Protein AF-A0A7S1X758-F1 (afdb_monomer_lite)

Sequence (109 aa):
DEPGLGRTATVATFLKGLLEEFCLSRPSLVVAPQTSIDFWESEIGFWTGDTDAVVTYTGTPAARSTIADHELWLHPSSMDGKTAASAPLRHRVPKPLIVLTSYEAMASD

Organism: NCBI:txid63592

Foldseek 3Di:
DDPPPCVLLVVLLVLLCCCPVVVPQAADEAEDAPVCLVVSLVSNCVNNVDNQQEDEQDDDPVVNVVCVLPPQFDACVNDPNPAHPPRDPVPTDGRHNYYYYYPVSVVVD

pLDDT: mean 85.72, std 11.41, range [53.81, 97.88]

Radius of gyration: 15.08 Å; chains: 1; bounding box: 30×35×38 Å

Secondary structure (DSSP, 8-state):
--TTS-HHHHHHHHHHHHHHTS---S-EEEEE-GGGHHHHHHHHHHHHS-GGGEEEE-S-HHHHHHHHHHTSB--GGGTTS---TTS-GGGSPBS-SEEEEEHHHHHH-

InterPro domains:
  IPR000330 SNF2, N-terminal domain [PF00176] (1-106)
  IPR038718 SNF2-like, N-terminal domain superfamily [G3DSA:3.40.50.10810] (1-109)

Structure (mmCIF, N/CA/C/O backbone):
data_AF-A0A7S1X758-F1
#
_entry.id   AF-A0A7S1X758-F1
#
loop_
_atom_site.group_PDB
_atom_site.id
_atom_site.type_symbol
_atom_site.label_atom_id
_atom_site.label_alt_id
_atom_site.label_comp_id
_atom_site.label_asym_id
_atom_site.label_entity_id
_atom_site.label_seq_id
_atom_site.pdbx_PDB_ins_code
_atom_site.Cartn_x
_atom_site.Cartn_y
_atom_site.Cartn_z
_atom_site.occupancy
_atom_site.B_iso_or_equiv
_atom_site.auth_seq_id
_atom_site.auth_comp_id
_atom_site.auth_asym_id
_atom_site.auth_atom_id
_atom_site.pdbx_PDB_model_num
ATOM 1 N N . ASP A 1 1 ? 1.009 15.838 -19.124 1.00 59.00 1 ASP A N 1
ATOM 2 C CA . ASP A 1 1 ? 1.371 16.215 -17.751 1.00 59.00 1 ASP A CA 1
ATOM 3 C C . ASP A 1 1 ? 2.852 15.869 -17.558 1.00 59.00 1 ASP A C 1
ATOM 5 O O . ASP A 1 1 ? 3.220 14.738 -17.878 1.00 59.00 1 ASP A O 1
ATOM 9 N N . GLU A 1 2 ? 3.705 16.796 -17.100 1.00 68.88 2 GLU A N 1
ATOM 10 C CA . GLU A 1 2 ? 5.180 16.638 -17.089 1.00 68.88 2 GLU A CA 1
ATOM 11 C C . GLU A 1 2 ? 5.710 15.775 -15.918 1.00 68.88 2 GLU A C 1
ATOM 13 O O . GLU A 1 2 ? 5.293 15.973 -14.771 1.00 68.88 2 GLU A O 1
ATOM 18 N N . PRO A 1 3 ? 6.600 14.794 -16.164 1.00 71.69 3 PRO A N 1
ATOM 19 C CA . PRO A 1 3 ? 7.230 14.011 -15.099 1.00 71.69 3 PRO A CA 1
ATOM 20 C C . PRO A 1 3 ? 8.140 14.893 -14.225 1.00 71.69 3 PRO A C 1
ATOM 22 O O . PRO A 1 3 ? 8.803 15.791 -14.730 1.00 71.69 3 PRO A O 1
ATOM 25 N N . GLY A 1 4 ? 8.187 14.629 -12.914 1.00 73.06 4 GLY A N 1
ATOM 26 C CA . GLY A 1 4 ? 9.049 15.356 -11.964 1.00 73.06 4 GLY A CA 1
ATOM 27 C C . GLY A 1 4 ? 8.376 16.481 -11.166 1.00 73.06 4 GLY A C 1
ATOM 28 O O . GLY A 1 4 ? 8.991 17.025 -10.258 1.00 73.06 4 GLY A O 1
ATOM 29 N N . LEU A 1 5 ? 7.098 16.780 -11.416 1.00 79.88 5 LEU A N 1
ATOM 30 C CA . LEU A 1 5 ? 6.329 17.819 -10.703 1.00 79.88 5 LEU A CA 1
ATOM 31 C C . LEU A 1 5 ? 5.838 17.419 -9.293 1.00 79.88 5 LEU A C 1
ATOM 33 O O . LEU A 1 5 ? 4.971 18.080 -8.734 1.00 79.88 5 LEU A O 1
ATOM 37 N N . GLY A 1 6 ? 6.337 16.321 -8.716 1.00 83.88 6 GLY A N 1
ATOM 38 C CA . GLY A 1 6 ? 5.958 15.907 -7.357 1.00 83.88 6 GLY A CA 1
ATOM 39 C C . GLY A 1 6 ? 4.526 15.376 -7.213 1.00 83.88 6 GLY A C 1
ATOM 40 O O . GLY A 1 6 ? 3.962 15.424 -6.127 1.00 83.88 6 GLY A O 1
ATOM 41 N N . ARG A 1 7 ? 3.918 14.836 -8.279 1.00 88.69 7 ARG A N 1
ATOM 42 C CA . ARG A 1 7 ? 2.527 14.342 -8.220 1.00 88.69 7 ARG A CA 1
ATOM 43 C C . ARG A 1 7 ? 2.306 13.252 -7.180 1.00 88.69 7 ARG A C 1
ATOM 45 O O . ARG A 1 7 ? 1.243 13.217 -6.576 1.00 88.69 7 ARG A O 1
ATOM 52 N N . THR A 1 8 ? 3.291 12.386 -6.960 1.00 90.94 8 THR A N 1
ATOM 53 C CA . THR A 1 8 ? 3.217 11.355 -5.918 1.00 90.94 8 THR A CA 1
ATOM 54 C C . THR A 1 8 ? 3.058 11.989 -4.539 1.00 90.94 8 THR A C 1
ATOM 56 O O . THR A 1 8 ? 2.144 11.618 -3.809 1.00 90.94 8 THR A O 1
ATOM 59 N N . ALA A 1 9 ? 3.844 13.027 -4.236 1.00 90.50 9 ALA A N 1
ATOM 60 C CA . ALA A 1 9 ? 3.702 13.813 -3.015 1.00 90.50 9 ALA A CA 1
ATOM 61 C C . ALA A 1 9 ? 2.330 14.501 -2.928 1.00 90.50 9 ALA A C 1
ATOM 63 O O . ALA A 1 9 ? 1.693 14.483 -1.876 1.00 90.50 9 ALA A O 1
ATOM 64 N N . THR A 1 10 ? 1.819 15.054 -4.035 1.00 92.62 10 THR A N 1
ATOM 65 C CA . THR A 1 10 ? 0.468 15.643 -4.073 1.00 92.62 10 THR A CA 1
ATOM 66 C C . THR A 1 10 ? -0.616 14.610 -3.765 1.00 92.62 10 THR A C 1
ATOM 68 O O . THR A 1 10 ? -1.521 14.889 -2.986 1.00 92.62 10 THR A O 1
ATOM 71 N N . VAL A 1 11 ? -0.529 13.405 -4.334 1.00 92.75 11 VAL A N 1
ATOM 72 C CA . VAL A 1 11 ? -1.489 12.325 -4.062 1.00 92.75 11 VAL A CA 1
ATOM 73 C C . VAL A 1 11 ? -1.379 11.854 -2.612 1.00 92.75 11 VAL A C 1
ATOM 75 O O . VAL A 1 11 ? -2.400 11.729 -1.943 1.00 92.75 11 VAL A O 1
ATOM 78 N N . ALA A 1 12 ? -0.166 11.638 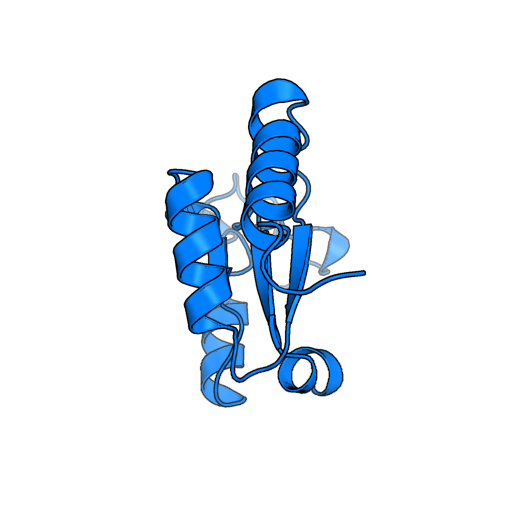-2.102 1.00 91.12 12 ALA A N 1
ATOM 79 C CA . ALA A 1 12 ? 0.045 11.185 -0.729 1.00 91.12 12 ALA A CA 1
ATOM 80 C C . ALA A 1 12 ? -0.466 12.205 0.306 1.00 91.12 12 ALA A C 1
ATOM 82 O O . ALA A 1 12 ? -1.164 11.837 1.250 1.00 91.12 12 ALA A O 1
ATOM 83 N N . THR A 1 13 ? -0.194 13.496 0.096 1.00 90.19 13 THR A N 1
ATOM 84 C CA . THR A 1 13 ? -0.701 14.576 0.960 1.00 90.19 13 THR A CA 1
ATOM 85 C C . THR A 1 13 ? -2.212 14.769 0.832 1.00 90.19 13 THR A C 1
ATOM 87 O O . THR A 1 13 ? -2.876 15.009 1.837 1.00 90.19 13 THR A O 1
ATOM 90 N N . PHE A 1 14 ? -2.784 14.586 -0.362 1.00 91.31 14 PHE A N 1
ATOM 91 C CA . PHE A 1 14 ? -4.236 14.568 -0.545 1.00 91.31 14 PHE A CA 1
ATOM 92 C C . PHE A 1 14 ? -4.896 13.426 0.240 1.00 91.31 14 PHE A C 1
ATOM 94 O O . PHE A 1 14 ? -5.854 13.667 0.971 1.00 91.31 14 PHE A O 1
ATOM 101 N N . LEU A 1 15 ? -4.365 12.201 0.140 1.00 89.88 15 LEU A N 1
ATOM 102 C CA . LEU A 1 15 ? -4.861 11.053 0.906 1.00 89.88 15 LEU A CA 1
ATOM 103 C C . LEU A 1 15 ? -4.773 11.312 2.412 1.00 89.88 15 LEU A C 1
ATOM 105 O O . LEU A 1 15 ? -5.752 11.087 3.117 1.00 89.88 15 LEU A O 1
ATOM 109 N N . LYS A 1 16 ? -3.652 11.859 2.894 1.00 87.56 16 LYS A N 1
ATOM 110 C CA . LYS A 1 16 ? -3.505 12.265 4.296 1.00 87.56 16 LYS A CA 1
ATOM 111 C C . LYS A 1 16 ? -4.588 13.257 4.726 1.00 87.56 16 LYS A C 1
ATOM 113 O O . LYS A 1 16 ? -5.245 13.033 5.738 1.00 87.56 16 LYS A O 1
ATOM 118 N N . GLY A 1 17 ? -4.816 14.309 3.937 1.00 89.12 17 GLY A N 1
ATOM 119 C CA . GLY A 1 17 ? -5.850 15.305 4.220 1.00 89.12 17 GLY A CA 1
ATOM 120 C C . GLY A 1 17 ? -7.246 14.686 4.324 1.00 89.12 17 GLY A C 1
ATOM 121 O O . GLY A 1 17 ? -7.990 15.000 5.250 1.00 89.12 17 GLY A O 1
ATOM 122 N N . LEU A 1 18 ? -7.596 13.738 3.444 1.00 87.81 18 LEU A N 1
ATOM 123 C CA . LEU A 1 18 ? -8.875 13.016 3.540 1.00 87.81 18 LEU A CA 1
ATOM 124 C C . LEU A 1 18 ? -9.033 12.273 4.877 1.00 87.81 18 LEU A C 1
ATOM 126 O O . LEU A 1 18 ? -10.125 12.280 5.453 1.00 87.81 18 LEU A O 1
ATOM 130 N N . LEU A 1 19 ? -7.963 11.642 5.362 1.00 81.56 19 LEU A N 1
ATOM 131 C CA . LEU A 1 19 ? -7.981 10.857 6.595 1.00 81.56 19 LEU A CA 1
ATOM 132 C C . LEU A 1 19 ? -8.037 11.748 7.842 1.00 81.56 19 LEU A C 1
ATOM 134 O O . LEU A 1 19 ? -8.870 11.514 8.717 1.00 81.56 19 LEU A O 1
ATOM 138 N N . GLU A 1 20 ? -7.182 12.768 7.909 1.00 84.81 20 GLU A N 1
ATOM 139 C CA . GLU A 1 20 ? -6.988 13.582 9.115 1.00 84.81 20 GLU A CA 1
ATOM 140 C C . GLU A 1 20 ? -7.932 14.788 9.191 1.00 84.81 20 GLU A C 1
ATOM 142 O O . GLU A 1 20 ? -8.484 15.071 10.252 1.00 84.81 20 GLU A O 1
ATOM 147 N N . GLU A 1 21 ? -8.141 15.503 8.083 1.00 85.31 21 GLU A N 1
ATOM 148 C CA . GLU A 1 21 ? -8.911 16.756 8.080 1.00 85.31 21 GLU A CA 1
ATOM 149 C C . GLU A 1 21 ? -10.404 16.510 7.859 1.00 85.31 21 GLU A C 1
ATOM 151 O O . GLU A 1 21 ? -11.252 17.185 8.445 1.00 85.31 21 GLU A O 1
ATOM 156 N N . PHE A 1 22 ? -10.738 15.527 7.020 1.00 82.75 22 PHE A N 1
ATOM 157 C CA . PHE A 1 22 ? -12.124 15.215 6.663 1.00 82.75 22 PHE A CA 1
ATOM 158 C C . PHE A 1 22 ? -12.683 13.988 7.393 1.00 82.75 22 PHE A C 1
ATOM 160 O O . PHE A 1 22 ? -13.853 13.649 7.196 1.00 82.75 22 PHE A O 1
ATOM 167 N N . CYS A 1 23 ? -11.879 13.332 8.241 1.00 78.44 23 CYS A N 1
ATOM 168 C CA . CYS A 1 23 ? -12.246 12.123 8.987 1.00 78.44 23 CYS A CA 1
ATOM 169 C C . CYS A 1 23 ? -12.860 11.025 8.096 1.00 78.44 23 CYS A C 1
ATOM 171 O O . CYS A 1 23 ? -13.731 10.262 8.532 1.00 78.44 23 CYS A O 1
ATOM 173 N N . LEU A 1 24 ? -12.446 10.949 6.827 1.00 79.38 24 LEU A N 1
ATOM 174 C CA . LEU A 1 24 ? -12.954 9.957 5.887 1.00 79.38 24 LEU A CA 1
ATOM 175 C C . LEU A 1 24 ? -12.221 8.635 6.107 1.00 79.38 24 LEU A C 1
ATOM 177 O O . LEU A 1 24 ? -11.266 8.312 5.416 1.00 79.38 24 LEU A O 1
ATOM 181 N N . SER A 1 25 ? -12.719 7.821 7.035 1.00 72.94 25 SER A N 1
ATOM 182 C CA . SER A 1 25 ? -12.163 6.503 7.384 1.00 72.94 25 SER A CA 1
ATOM 183 C C . SER A 1 25 ? -12.456 5.392 6.361 1.00 72.94 25 SER A C 1
ATOM 185 O O . SER A 1 25 ? -12.495 4.208 6.703 1.00 72.94 25 SER A O 1
ATOM 187 N N . ARG A 1 26 ? -12.708 5.747 5.095 1.00 83.19 26 ARG A N 1
ATOM 188 C CA . ARG A 1 26 ? -12.948 4.762 4.031 1.00 83.19 26 ARG A CA 1
ATOM 189 C C . ARG A 1 26 ? -11.617 4.402 3.369 1.00 83.19 26 ARG A C 1
ATOM 191 O O . ARG A 1 26 ? -10.878 5.319 3.017 1.00 83.19 26 ARG A O 1
ATOM 198 N N . PRO A 1 27 ? -11.338 3.110 3.130 1.00 88.88 27 PRO A N 1
ATOM 199 C CA . PRO A 1 27 ? -10.112 2.712 2.459 1.00 88.88 27 PRO A CA 1
ATOM 200 C C . PRO A 1 27 ? -9.996 3.324 1.066 1.00 88.88 27 PRO A C 1
ATOM 202 O O . PRO A 1 27 ? -10.974 3.369 0.314 1.00 88.88 27 PRO A O 1
ATOM 205 N N . SER A 1 28 ? -8.784 3.737 0.721 1.00 91.50 28 SER A N 1
ATOM 206 C CA . SER A 1 28 ? -8.401 4.210 -0.604 1.00 91.50 28 SER A CA 1
ATOM 207 C C . SER A 1 28 ? -7.516 3.176 -1.292 1.00 91.50 28 SER A C 1
ATOM 209 O O . SER A 1 28 ? -6.622 2.600 -0.676 1.00 91.50 28 SER A O 1
ATOM 211 N N . LEU A 1 29 ? -7.756 2.947 -2.582 1.00 94.50 29 LEU A N 1
ATOM 212 C CA . LEU A 1 29 ? -6.953 2.049 -3.408 1.00 94.50 29 LEU A CA 1
ATOM 213 C C . LEU A 1 29 ? -6.010 2.873 -4.287 1.00 94.50 29 LEU A C 1
ATOM 215 O O . LEU A 1 29 ? -6.465 3.716 -5.063 1.00 94.50 29 LEU A O 1
ATOM 219 N N . VAL A 1 30 ? -4.712 2.601 -4.193 1.00 95.50 30 VAL A N 1
ATOM 220 C CA . VAL A 1 30 ? -3.678 3.175 -5.057 1.00 95.50 30 VAL A CA 1
ATOM 221 C C . VAL A 1 30 ? -3.147 2.066 -5.956 1.00 95.50 30 VAL A C 1
ATOM 223 O O . VAL A 1 30 ? -2.620 1.067 -5.473 1.00 95.50 30 VAL A O 1
ATOM 226 N N . VAL A 1 31 ? -3.290 2.242 -7.269 1.00 97.12 31 VAL A N 1
ATOM 227 C CA . VAL A 1 31 ? -2.811 1.281 -8.270 1.00 97.12 31 VAL A CA 1
ATOM 228 C C . VAL A 1 31 ? -1.701 1.925 -9.088 1.00 97.12 31 VAL A C 1
ATOM 230 O O . VAL A 1 31 ? -1.904 2.985 -9.686 1.00 97.12 31 VAL A O 1
ATOM 233 N N . ALA A 1 32 ? -0.535 1.287 -9.119 1.00 96.00 32 ALA A N 1
ATOM 234 C CA . ALA A 1 32 ? 0.655 1.797 -9.792 1.00 96.00 32 ALA A CA 1
ATOM 235 C C . ALA A 1 32 ? 1.351 0.703 -10.625 1.00 96.00 32 ALA A C 1
ATOM 237 O O . ALA A 1 32 ? 1.077 -0.483 -10.443 1.00 96.00 32 ALA A O 1
ATOM 238 N N . PRO A 1 33 ? 2.271 1.056 -11.543 1.00 96.69 33 PRO A N 1
ATOM 239 C CA . PRO A 1 33 ? 3.119 0.064 -12.198 1.00 96.69 33 PRO A CA 1
ATOM 240 C C . PRO A 1 33 ? 3.916 -0.755 -11.176 1.00 96.69 33 PRO A C 1
ATOM 242 O O . PRO A 1 33 ? 4.461 -0.180 -10.232 1.00 96.69 33 PRO A O 1
ATOM 245 N N . GLN A 1 34 ? 4.068 -2.065 -11.402 1.00 94.81 34 GLN A N 1
ATOM 246 C CA . GLN A 1 34 ? 4.827 -2.960 -10.514 1.00 94.81 34 GLN A CA 1
ATOM 247 C C . GLN A 1 34 ? 6.244 -2.444 -10.206 1.00 94.81 34 GLN A C 1
ATOM 249 O O . GLN A 1 34 ? 6.712 -2.553 -9.079 1.00 94.81 34 GLN A O 1
ATOM 254 N N . THR A 1 35 ? 6.915 -1.839 -11.190 1.00 96.00 35 THR A N 1
ATOM 255 C CA . THR A 1 35 ? 8.274 -1.281 -11.057 1.00 96.00 35 THR A CA 1
ATOM 256 C C . THR A 1 35 ? 8.357 -0.040 -10.170 1.00 96.00 35 THR A C 1
ATOM 258 O O . THR A 1 35 ? 9.453 0.423 -9.873 1.00 96.00 35 THR A O 1
ATOM 261 N N . SER A 1 36 ? 7.220 0.551 -9.812 1.00 95.38 36 SER A N 1
ATOM 262 C CA . SER A 1 36 ? 7.144 1.792 -9.044 1.00 95.38 36 SER A CA 1
ATOM 263 C C . SER A 1 36 ? 6.532 1.596 -7.658 1.00 95.38 36 SER A C 1
ATOM 265 O O . SER A 1 36 ? 6.421 2.578 -6.933 1.00 95.38 36 SER A O 1
ATOM 267 N N . ILE A 1 37 ? 6.145 0.374 -7.280 1.00 95.50 37 ILE A N 1
ATOM 268 C CA . ILE A 1 37 ? 5.494 0.091 -5.992 1.00 95.50 37 ILE A CA 1
ATOM 269 C C . ILE A 1 37 ? 6.360 0.553 -4.820 1.00 95.50 37 ILE A C 1
ATOM 271 O O . ILE A 1 37 ? 5.891 1.362 -4.031 1.00 95.50 37 ILE A O 1
ATOM 275 N N . ASP A 1 38 ? 7.630 0.150 -4.768 1.00 94.00 38 ASP A N 1
ATOM 276 C CA . ASP A 1 38 ? 8.536 0.505 -3.665 1.00 94.00 38 ASP A CA 1
ATOM 277 C C . ASP A 1 38 ? 8.722 2.030 -3.529 1.00 94.00 38 ASP A C 1
ATOM 279 O O . ASP A 1 38 ? 8.828 2.578 -2.429 1.00 94.00 38 ASP A O 1
ATOM 283 N N . PHE A 1 39 ? 8.723 2.743 -4.663 1.00 93.75 39 PHE A N 1
ATOM 284 C CA . PHE A 1 39 ? 8.771 4.206 -4.686 1.00 93.75 39 PHE A CA 1
ATOM 285 C C . PHE A 1 39 ? 7.483 4.820 -4.119 1.00 93.75 39 PHE A C 1
ATOM 287 O O . PHE A 1 39 ? 7.546 5.735 -3.301 1.00 93.75 39 PHE A O 1
ATOM 294 N N . TRP A 1 40 ? 6.318 4.308 -4.525 1.00 94.19 40 TRP A N 1
ATOM 295 C CA . TRP A 1 40 ? 5.026 4.750 -3.997 1.00 94.19 40 TRP A CA 1
ATOM 296 C C . TRP A 1 40 ? 4.879 4.455 -2.504 1.00 94.19 40 TRP A C 1
ATOM 298 O O . TRP A 1 40 ? 4.404 5.317 -1.773 1.00 94.19 40 TRP A O 1
ATOM 308 N N . GLU A 1 41 ? 5.308 3.280 -2.051 1.00 92.81 41 GLU A N 1
ATOM 309 C CA . GLU A 1 41 ? 5.301 2.896 -0.639 1.00 92.81 41 GLU A CA 1
ATOM 310 C C . GLU A 1 41 ? 6.149 3.863 0.195 1.00 92.81 41 GLU A C 1
ATOM 312 O O . GLU A 1 41 ? 5.673 4.396 1.198 1.00 92.81 41 GLU A O 1
ATOM 317 N N . SER A 1 42 ? 7.363 4.171 -0.275 1.00 91.31 42 SER A N 1
ATOM 318 C CA . SER A 1 42 ? 8.269 5.114 0.390 1.00 91.31 42 SER A CA 1
ATOM 319 C C . SER A 1 42 ? 7.685 6.527 0.467 1.00 91.31 42 SER A C 1
ATOM 321 O O . SER A 1 42 ? 7.701 7.142 1.533 1.00 91.31 42 SER A O 1
ATOM 323 N N . GLU A 1 43 ? 7.143 7.046 -0.639 1.00 92.50 43 GLU A N 1
ATOM 324 C CA . GLU A 1 43 ? 6.539 8.383 -0.669 1.00 92.50 43 GLU A CA 1
ATOM 325 C C . GLU A 1 43 ? 5.289 8.453 0.213 1.00 92.50 43 GLU A C 1
ATOM 327 O O . GLU A 1 43 ? 5.155 9.374 1.018 1.00 92.50 43 GLU A O 1
ATOM 332 N N . ILE A 1 44 ? 4.380 7.478 0.115 1.00 91.00 44 ILE A N 1
ATOM 333 C CA . ILE A 1 44 ? 3.177 7.452 0.954 1.00 91.00 44 ILE A CA 1
ATOM 334 C C . ILE A 1 44 ? 3.579 7.380 2.429 1.00 91.00 44 ILE A C 1
ATOM 336 O O . ILE A 1 44 ? 3.081 8.184 3.217 1.00 91.00 44 ILE A O 1
ATOM 340 N N . GLY A 1 45 ? 4.498 6.488 2.805 1.00 89.44 45 GLY A N 1
ATOM 341 C CA . GLY A 1 45 ? 4.975 6.371 4.185 1.00 89.44 45 GLY A CA 1
ATOM 342 C C . GLY A 1 45 ? 5.599 7.669 4.703 1.00 89.44 45 GLY A C 1
ATOM 343 O O . GLY A 1 45 ? 5.262 8.124 5.796 1.00 89.44 45 GLY A O 1
ATOM 344 N N . PHE A 1 46 ? 6.440 8.319 3.893 1.00 90.31 46 PHE A N 1
ATOM 345 C CA . PHE A 1 46 ? 7.072 9.590 4.248 1.00 90.31 46 PHE A CA 1
ATOM 346 C C . PHE A 1 46 ? 6.053 10.720 4.458 1.00 90.31 46 PHE A C 1
ATOM 348 O O . PHE A 1 46 ? 6.117 11.431 5.462 1.00 90.31 46 PHE A O 1
ATOM 355 N N . TRP A 1 47 ? 5.108 10.893 3.530 1.00 89.06 47 TRP A N 1
ATOM 356 C CA . TRP A 1 47 ? 4.157 12.009 3.573 1.00 89.06 47 TRP A CA 1
ATOM 357 C C . TRP A 1 47 ? 3.026 11.801 4.582 1.00 89.06 47 TRP A C 1
ATOM 359 O O . TRP A 1 47 ? 2.568 12.771 5.192 1.00 89.06 47 TRP A O 1
ATOM 369 N N . THR A 1 48 ? 2.573 10.561 4.779 1.00 83.88 48 THR A N 1
ATOM 370 C CA . THR A 1 48 ? 1.513 10.248 5.750 1.00 83.88 48 THR A CA 1
ATOM 371 C C . THR A 1 48 ? 2.050 10.254 7.178 1.00 83.88 48 THR A C 1
ATOM 373 O O . THR A 1 48 ? 1.411 10.843 8.048 1.00 83.88 48 THR A O 1
ATOM 376 N N . GLY A 1 49 ? 3.259 9.733 7.411 1.00 81.06 49 GLY A N 1
ATOM 377 C CA . GLY A 1 49 ? 3.860 9.631 8.745 1.00 81.06 49 GLY A CA 1
ATOM 378 C C . GLY A 1 49 ? 3.261 8.521 9.618 1.00 81.06 49 GLY A C 1
ATOM 379 O O . GLY A 1 49 ? 3.695 8.362 10.755 1.00 81.06 49 GLY A O 1
ATOM 380 N N . ASP A 1 50 ? 2.301 7.757 9.085 1.00 68.94 50 ASP A N 1
ATOM 381 C CA . ASP A 1 50 ? 1.642 6.626 9.741 1.00 68.94 50 ASP A CA 1
ATOM 382 C C . ASP A 1 50 ? 1.660 5.411 8.802 1.00 68.94 50 ASP A C 1
ATOM 384 O O . ASP A 1 50 ? 0.833 5.262 7.900 1.00 68.94 50 ASP A O 1
ATOM 388 N N . THR A 1 51 ? 2.664 4.554 8.984 1.00 61.66 51 THR A N 1
ATOM 389 C CA . THR A 1 51 ? 2.878 3.362 8.156 1.00 61.66 51 THR A CA 1
ATOM 390 C C . THR A 1 51 ? 1.879 2.248 8.447 1.00 61.66 51 THR A C 1
ATOM 392 O O . THR A 1 51 ? 1.652 1.409 7.580 1.00 61.66 51 THR A O 1
ATOM 395 N N . ASP A 1 52 ? 1.249 2.240 9.626 1.00 68.69 52 ASP A N 1
ATOM 396 C CA . ASP A 1 52 ? 0.348 1.155 10.038 1.00 68.69 52 ASP A CA 1
ATOM 397 C C . ASP A 1 52 ? -1.005 1.214 9.303 1.00 68.69 52 ASP A C 1
ATOM 399 O O . ASP A 1 52 ? -1.761 0.237 9.272 1.00 68.69 52 ASP A O 1
ATOM 403 N N . ALA A 1 53 ? -1.299 2.353 8.671 1.00 79.19 53 ALA A N 1
ATOM 404 C CA . ALA A 1 53 ? -2.488 2.588 7.865 1.00 79.19 53 ALA A CA 1
ATOM 405 C C . ALA A 1 53 ? -2.354 2.126 6.398 1.00 79.19 53 ALA A C 1
ATOM 407 O O . ALA A 1 53 ? -3.358 2.128 5.672 1.00 79.19 53 ALA A O 1
ATOM 408 N N . VAL A 1 54 ? -1.151 1.744 5.953 1.00 89.94 54 VAL A N 1
ATOM 409 C CA . VAL A 1 54 ? -0.843 1.383 4.560 1.00 89.94 54 VAL A CA 1
ATOM 410 C C . VAL A 1 54 ? -0.549 -0.112 4.458 1.00 89.94 54 VAL A C 1
ATOM 412 O O . VAL A 1 54 ? 0.265 -0.642 5.205 1.00 89.94 54 VAL A O 1
ATOM 415 N N . VAL A 1 55 ? -1.183 -0.798 3.506 1.00 94.56 55 VAL A N 1
ATOM 416 C CA . VAL A 1 55 ? -0.875 -2.198 3.169 1.00 94.56 55 VAL A CA 1
ATOM 417 C C . VAL A 1 55 ? -0.459 -2.295 1.706 1.00 94.56 55 VAL A C 1
ATOM 419 O O . VAL A 1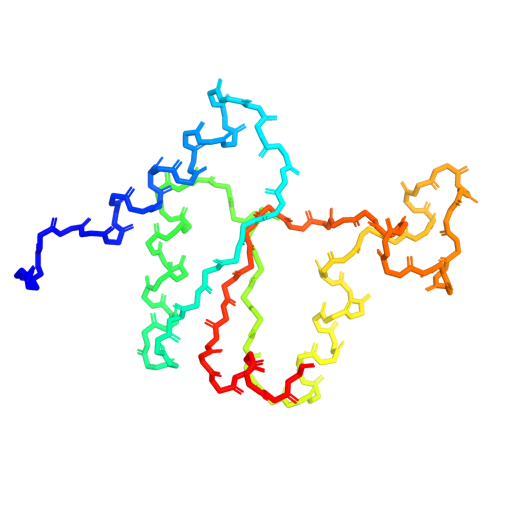 55 ? -1.204 -1.893 0.808 1.00 94.56 55 VAL A O 1
ATOM 422 N N . THR A 1 56 ? 0.713 -2.878 1.464 1.00 95.62 56 THR A N 1
ATOM 423 C CA . THR A 1 56 ? 1.253 -3.119 0.122 1.00 95.62 56 THR A CA 1
ATOM 424 C C . THR A 1 56 ? 0.834 -4.506 -0.370 1.00 95.62 56 THR A C 1
ATOM 426 O O . THR A 1 56 ? 1.467 -5.521 -0.089 1.00 95.62 56 THR A O 1
ATOM 429 N N . TYR A 1 57 ? -0.253 -4.556 -1.138 1.00 96.94 57 TYR A N 1
ATOM 430 C CA . TYR A 1 57 ? -0.827 -5.770 -1.716 1.00 96.94 57 TYR A CA 1
ATOM 431 C C . TYR A 1 57 ? -0.140 -6.138 -3.038 1.00 96.94 57 TYR A C 1
ATOM 433 O O . TYR A 1 57 ? -0.651 -5.867 -4.129 1.00 96.94 57 TYR A O 1
ATOM 441 N N . THR A 1 58 ? 1.048 -6.738 -2.954 1.00 95.50 58 THR A N 1
ATOM 442 C CA . THR A 1 58 ? 1.820 -7.191 -4.125 1.00 95.50 58 THR A CA 1
ATOM 443 C C . THR A 1 58 ? 2.497 -8.545 -3.881 1.00 95.50 58 THR A C 1
ATOM 445 O O . THR A 1 58 ? 2.331 -9.163 -2.831 1.00 95.50 58 THR A O 1
ATOM 448 N N . GLY A 1 59 ? 3.229 -9.053 -4.877 1.00 93.81 59 GLY A N 1
ATOM 449 C CA . GLY A 1 59 ? 3.948 -10.325 -4.794 1.00 93.81 59 GLY A CA 1
ATOM 450 C C . GLY A 1 59 ? 3.203 -11.493 -5.443 1.00 93.81 59 GLY A C 1
ATOM 451 O O . GLY A 1 59 ? 2.305 -11.313 -6.269 1.00 93.81 59 GLY A O 1
ATOM 452 N N . THR A 1 60 ? 3.622 -12.714 -5.104 1.00 96.19 60 THR A N 1
ATOM 453 C CA . THR A 1 60 ? 3.039 -13.948 -5.654 1.00 96.19 60 THR A CA 1
ATOM 454 C C . THR A 1 60 ? 1.597 -14.146 -5.168 1.00 96.19 60 THR A C 1
ATOM 456 O O . THR A 1 60 ? 1.240 -13.627 -4.110 1.00 96.19 60 THR A O 1
ATOM 459 N N . PRO A 1 61 ? 0.770 -14.952 -5.862 1.00 95.81 61 PRO A N 1
ATOM 460 C CA . PRO A 1 61 ? -0.589 -15.253 -5.400 1.00 95.81 61 PRO A CA 1
ATOM 461 C C . PRO A 1 61 ? -0.639 -15.797 -3.963 1.00 95.81 61 PRO A C 1
ATOM 463 O O . PRO A 1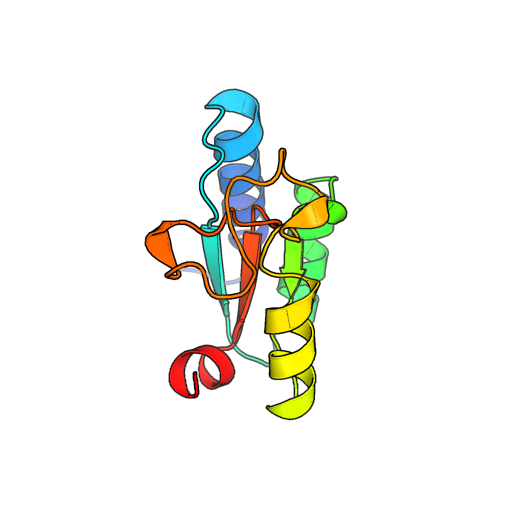 61 ? -1.524 -15.442 -3.194 1.00 95.81 61 PRO A O 1
ATOM 466 N N . ALA A 1 62 ? 0.351 -16.604 -3.564 1.00 96.31 62 ALA A N 1
ATOM 467 C CA . ALA A 1 62 ? 0.454 -17.112 -2.197 1.00 96.31 62 ALA A CA 1
ATOM 468 C C . ALA A 1 62 ? 0.733 -15.995 -1.175 1.00 96.31 62 ALA A C 1
ATOM 470 O O . ALA A 1 62 ? 0.108 -15.971 -0.119 1.00 96.31 62 ALA A O 1
ATOM 471 N N . ALA A 1 63 ? 1.628 -15.051 -1.493 1.00 95.81 63 ALA A N 1
ATOM 472 C CA . ALA A 1 63 ? 1.890 -13.899 -0.630 1.00 95.81 63 ALA A CA 1
ATOM 473 C C . ALA A 1 63 ? 0.636 -13.027 -0.477 1.00 95.81 63 ALA A C 1
ATOM 475 O O . ALA A 1 63 ? 0.254 -12.674 0.635 1.00 95.81 63 ALA A O 1
ATOM 476 N N . ARG A 1 64 ? -0.058 -12.758 -1.586 1.00 96.00 64 ARG A N 1
ATOM 477 C CA . ARG A 1 64 ? -1.290 -11.965 -1.586 1.00 96.00 64 ARG A CA 1
ATOM 478 C C . ARG A 1 64 ? -2.446 -12.643 -0.853 1.00 96.00 64 ARG A C 1
ATOM 480 O O . ARG A 1 64 ? -3.209 -11.952 -0.186 1.00 96.00 64 ARG A O 1
ATOM 487 N N . SER A 1 65 ? -2.545 -13.974 -0.896 1.00 94.06 65 SER A N 1
ATOM 488 C CA . SER A 1 65 ? -3.496 -14.722 -0.060 1.00 94.06 65 SER A CA 1
ATOM 489 C C . SER A 1 65 ? -3.232 -14.478 1.426 1.00 94.06 65 SER A C 1
ATOM 491 O O . SER A 1 65 ? -4.154 -14.144 2.163 1.00 94.06 65 SER A O 1
ATOM 493 N N . THR A 1 66 ? -1.969 -14.555 1.855 1.00 94.38 66 THR A N 1
ATOM 494 C CA . THR A 1 66 ? -1.586 -14.272 3.245 1.00 94.38 66 THR A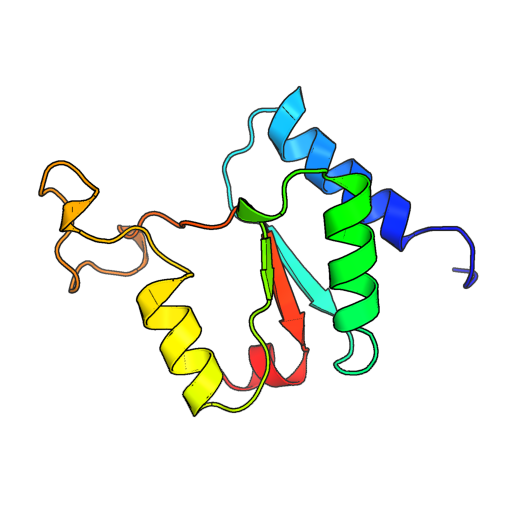 CA 1
ATOM 495 C C . THR A 1 66 ? -1.941 -12.839 3.653 1.00 94.38 66 THR A C 1
ATOM 497 O O . THR A 1 66 ? -2.516 -12.630 4.720 1.00 94.38 66 THR A O 1
ATOM 500 N N . ILE A 1 67 ? -1.660 -11.848 2.797 1.00 94.75 67 ILE A N 1
ATOM 501 C CA . ILE A 1 67 ? -2.021 -10.442 3.056 1.00 94.75 67 ILE A CA 1
ATOM 502 C C . ILE A 1 67 ? -3.549 -10.291 3.158 1.00 94.75 67 ILE A C 1
ATOM 504 O O . ILE A 1 67 ? -4.055 -9.633 4.069 1.00 94.75 67 ILE A O 1
ATOM 508 N N . ALA A 1 68 ? -4.310 -10.933 2.268 1.00 90.75 68 ALA A N 1
ATOM 509 C CA . ALA A 1 68 ? -5.771 -10.878 2.286 1.00 90.75 68 ALA A CA 1
ATOM 510 C C . ALA A 1 68 ? -6.380 -11.457 3.574 1.00 90.75 68 ALA A C 1
ATOM 512 O O . ALA A 1 68 ? -7.371 -10.916 4.077 1.00 90.75 68 ALA A O 1
ATOM 513 N N . ASP A 1 69 ? -5.775 -12.515 4.115 1.00 87.81 69 ASP A N 1
ATOM 514 C CA . ASP A 1 69 ? -6.250 -13.197 5.320 1.00 87.81 69 ASP A CA 1
ATOM 515 C C . ASP A 1 69 ? -5.896 -12.452 6.615 1.00 87.81 69 ASP A C 1
ATOM 517 O O . ASP A 1 69 ? -6.653 -12.518 7.588 1.00 87.81 69 ASP A O 1
ATOM 521 N N . HIS A 1 70 ? -4.773 -11.726 6.637 1.00 89.38 70 HIS A N 1
ATOM 522 C CA . HIS A 1 70 ? -4.212 -11.180 7.879 1.00 89.38 70 HIS A CA 1
ATOM 523 C C . HIS A 1 70 ? -4.127 -9.650 7.949 1.00 89.38 70 HIS A C 1
ATOM 525 O O . HIS A 1 70 ? -4.063 -9.095 9.052 1.00 89.38 70 HIS A O 1
ATOM 531 N N . GLU A 1 71 ? -4.137 -8.954 6.814 1.00 92.00 71 GLU A N 1
ATOM 532 C CA . GLU A 1 71 ? -3.821 -7.522 6.768 1.00 92.00 71 GLU A CA 1
ATOM 533 C C . GLU A 1 71 ? -4.939 -6.651 6.202 1.00 92.00 71 GLU A C 1
ATOM 535 O O . GLU A 1 71 ? -5.014 -5.482 6.567 1.00 92.00 71 GLU A O 1
ATOM 540 N N . LEU A 1 72 ? -5.852 -7.188 5.383 1.00 90.94 72 LEU A N 1
ATOM 541 C CA . LEU A 1 72 ? -6.932 -6.382 4.793 1.00 90.94 72 LEU A CA 1
ATOM 542 C C . LEU A 1 72 ? -8.120 -6.143 5.732 1.00 90.94 72 LEU A C 1
ATOM 544 O O . LEU A 1 72 ? -8.818 -5.137 5.601 1.00 90.94 72 LEU A O 1
ATOM 548 N N . TRP A 1 73 ? -8.369 -7.044 6.682 1.00 89.25 73 TRP A N 1
ATOM 549 C CA . TRP A 1 73 ? -9.581 -7.032 7.503 1.00 89.25 73 TRP A CA 1
ATOM 550 C C . TRP A 1 73 ? -9.252 -7.128 8.989 1.00 89.25 73 TRP A C 1
ATOM 552 O O . TRP A 1 73 ? -8.330 -7.840 9.387 1.00 89.25 73 TRP A O 1
ATOM 562 N N . LEU A 1 74 ? -10.041 -6.457 9.829 1.00 86.44 74 LEU A N 1
ATOM 563 C CA . LEU A 1 74 ? -9.989 -6.692 11.268 1.00 86.44 74 LEU A CA 1
ATOM 564 C C . LEU A 1 74 ? -10.468 -8.110 11.581 1.00 86.44 74 LEU A C 1
ATOM 566 O O . LEU A 1 74 ? -11.486 -8.574 11.058 1.00 86.44 74 LEU A O 1
ATOM 570 N N . HIS A 1 75 ? -9.742 -8.795 12.463 1.00 78.25 75 HIS A N 1
ATOM 571 C CA . HIS A 1 75 ? -10.111 -10.143 12.858 1.00 78.25 75 HIS A CA 1
ATOM 572 C C . HIS A 1 75 ? -11.437 -10.123 13.649 1.00 78.25 75 HIS A C 1
ATOM 574 O O . HIS A 1 75 ? -11.621 -9.260 14.510 1.00 78.25 75 HIS A O 1
ATOM 580 N N . PRO A 1 76 ? -12.350 -11.087 13.428 1.00 69.75 76 PRO A N 1
ATOM 581 C CA . PRO A 1 76 ? -13.598 -11.245 14.180 1.00 69.75 76 PRO A CA 1
ATOM 582 C C . PRO A 1 76 ? -13.479 -11.104 15.696 1.00 69.75 76 PRO A C 1
ATOM 584 O O . PRO A 1 76 ? -14.355 -10.523 16.326 1.00 69.75 76 PRO A O 1
ATOM 587 N N . SER A 1 77 ? -12.401 -11.639 16.278 1.00 68.31 77 SER A N 1
ATOM 588 C CA . SER A 1 77 ? -12.158 -11.593 17.725 1.00 68.31 77 SER A CA 1
ATOM 589 C C . SER A 1 77 ? -11.674 -10.232 18.228 1.00 68.31 77 SER A C 1
ATOM 591 O O . SER A 1 77 ? -11.664 -10.014 19.433 1.00 68.31 77 SER A O 1
ATOM 593 N N . SER A 1 78 ? -11.252 -9.337 17.331 1.00 67.31 78 SER A N 1
ATOM 594 C CA . SER A 1 78 ? -10.925 -7.940 17.641 1.00 67.31 78 SER A CA 1
ATOM 595 C C . SER A 1 78 ? -12.159 -7.037 17.602 1.00 67.31 78 SER A C 1
ATOM 597 O O . SER A 1 78 ? -12.081 -5.883 18.008 1.00 67.31 78 SER A O 1
ATOM 599 N N . MET A 1 79 ? -13.292 -7.546 17.114 1.00 63.88 79 MET A N 1
ATOM 600 C CA . MET A 1 79 ? -14.591 -6.878 17.172 1.00 63.88 79 MET A CA 1
ATOM 601 C C . MET A 1 79 ? -15.433 -7.536 18.273 1.00 63.88 79 MET A C 1
ATOM 603 O O . MET A 1 79 ? -15.151 -8.672 18.643 1.00 63.88 79 MET A O 1
ATOM 607 N N . ASP A 1 80 ? -16.470 -6.866 18.791 1.00 62.88 80 ASP A N 1
ATOM 608 C CA . ASP A 1 80 ? -17.336 -7.345 19.896 1.00 62.88 80 ASP A CA 1
ATOM 609 C C . ASP A 1 80 ? -18.182 -8.610 19.558 1.00 62.88 80 ASP A C 1
ATOM 611 O O . ASP A 1 80 ? -19.353 -8.719 19.923 1.00 62.88 80 ASP A O 1
ATOM 615 N N . GLY A 1 81 ? -17.648 -9.566 18.791 1.00 55.44 81 GLY A N 1
ATOM 616 C CA . GLY A 1 81 ? -18.278 -10.829 18.403 1.00 55.44 81 GLY A CA 1
ATOM 617 C C . GLY A 1 81 ? -19.276 -10.730 17.245 1.00 55.44 81 GLY A C 1
ATOM 618 O O . GLY A 1 81 ? -19.923 -11.722 16.917 1.00 55.44 81 GLY A O 1
ATOM 619 N N . LYS A 1 82 ? -19.432 -9.559 16.609 1.00 53.81 82 LYS A N 1
ATOM 620 C CA . LYS A 1 82 ? -20.533 -9.298 15.656 1.00 53.81 82 LYS A CA 1
ATOM 621 C C . LYS A 1 82 ? -20.295 -9.753 14.211 1.00 53.81 82 LYS A C 1
ATOM 623 O O . LYS A 1 82 ? -21.250 -9.804 13.441 1.00 53.81 82 LYS A O 1
ATOM 628 N N . THR A 1 83 ? -19.078 -10.125 13.824 1.00 55.66 83 THR A N 1
ATOM 629 C CA . THR A 1 83 ? -18.774 -10.573 12.451 1.00 55.66 83 THR A CA 1
ATOM 630 C C . THR A 1 83 ? -17.874 -11.795 12.488 1.00 55.66 83 THR A C 1
ATOM 632 O O . THR A 1 83 ? -16.694 -11.682 12.794 1.00 55.66 83 THR A O 1
ATOM 635 N N . ALA A 1 84 ? -18.416 -12.968 12.169 1.00 59.12 84 ALA A N 1
ATOM 636 C CA . ALA A 1 84 ? -17.622 -14.181 11.988 1.00 59.12 84 ALA A CA 1
ATOM 637 C C . ALA A 1 84 ? -16.640 -14.038 10.806 1.00 59.12 84 ALA A C 1
ATOM 639 O O . ALA A 1 84 ? -16.874 -13.244 9.897 1.00 59.12 84 ALA A O 1
ATOM 640 N N . ALA A 1 85 ? -15.580 -14.853 10.760 1.00 59.53 85 ALA A N 1
ATOM 641 C CA . ALA A 1 85 ? -14.632 -14.886 9.632 1.00 59.53 85 ALA A CA 1
ATOM 642 C C . ALA A 1 85 ? -15.330 -15.186 8.284 1.00 59.53 85 ALA A C 1
ATOM 644 O O . ALA A 1 85 ? -14.892 -14.745 7.221 1.00 59.53 85 ALA A O 1
ATOM 645 N N . SER A 1 86 ? -16.475 -15.876 8.336 1.00 65.25 86 SER A N 1
ATOM 646 C CA . SER A 1 86 ? -17.351 -16.173 7.198 1.00 65.25 86 SER A CA 1
ATOM 647 C C . SER A 1 86 ? -18.354 -15.060 6.865 1.00 65.25 86 SER A C 1
ATOM 649 O O . SER A 1 86 ? -19.250 -15.273 6.046 1.00 65.25 86 SER A O 1
ATOM 651 N N . ALA A 1 87 ? -18.270 -13.894 7.515 1.00 68.81 87 ALA A N 1
ATOM 652 C CA . ALA A 1 87 ? -19.153 -12.777 7.217 1.00 68.81 87 ALA A CA 1
ATOM 653 C C . ALA A 1 87 ? -18.973 -12.345 5.749 1.00 68.81 87 ALA A C 1
ATOM 655 O O . ALA A 1 87 ? -17.836 -12.274 5.266 1.00 68.81 87 ALA A O 1
ATOM 656 N N . PRO A 1 88 ? -20.072 -12.026 5.039 1.00 77.31 88 PRO A N 1
ATOM 657 C CA . PRO A 1 88 ? -19.994 -11.471 3.693 1.00 77.31 88 PRO A CA 1
ATOM 658 C C . PRO A 1 88 ? -19.069 -10.248 3.660 1.00 77.31 88 PRO A C 1
ATOM 660 O O . PRO A 1 88 ? -19.095 -9.450 4.595 1.00 77.31 88 PRO A O 1
ATOM 663 N N . LEU A 1 89 ? -18.314 -10.059 2.570 1.00 78.50 89 LEU A N 1
ATOM 664 C CA . LEU A 1 89 ? -17.311 -8.985 2.436 1.00 78.50 89 LEU A CA 1
ATOM 665 C C . LEU A 1 89 ? -17.838 -7.597 2.839 1.00 78.50 89 LEU A C 1
ATOM 667 O O . LEU A 1 89 ? -17.164 -6.870 3.554 1.00 78.50 89 LEU A O 1
ATOM 671 N N . ARG A 1 90 ? -19.085 -7.269 2.473 1.00 79.25 90 ARG A N 1
ATOM 672 C CA . ARG A 1 90 ? -19.764 -6.002 2.824 1.00 79.25 90 ARG A CA 1
ATOM 673 C C . ARG A 1 90 ? -19.916 -5.734 4.331 1.00 79.25 90 ARG A C 1
ATOM 675 O O . ARG A 1 90 ? -20.275 -4.627 4.712 1.00 79.25 90 ARG A O 1
ATOM 682 N N . HIS A 1 91 ? -19.740 -6.755 5.166 1.00 79.69 91 HIS A N 1
ATOM 683 C CA . HIS A 1 91 ? -19.821 -6.666 6.623 1.00 79.69 91 HIS A CA 1
ATOM 684 C C . HIS A 1 91 ? -18.446 -6.745 7.289 1.00 79.69 91 HIS A C 1
ATOM 686 O O . HIS A 1 91 ? -18.366 -6.594 8.504 1.00 79.69 91 HIS A O 1
ATOM 692 N N . ARG A 1 92 ? -17.373 -6.993 6.528 1.00 84.00 92 ARG A N 1
ATOM 693 C CA . ARG A 1 92 ? -16.015 -6.964 7.066 1.00 84.00 92 ARG A CA 1
ATOM 694 C C . ARG A 1 92 ? -15.578 -5.517 7.256 1.00 84.00 92 ARG A C 1
ATOM 696 O O . ARG A 1 92 ? -15.917 -4.649 6.454 1.00 84.00 92 ARG A O 1
ATOM 703 N N . VAL A 1 93 ? -14.825 -5.277 8.323 1.00 86.94 93 VAL A N 1
ATOM 704 C CA . VAL A 1 93 ? -14.246 -3.964 8.603 1.00 86.94 93 VAL A CA 1
ATOM 705 C C . VAL A 1 93 ? -12.822 -3.952 8.055 1.00 86.94 93 VAL A C 1
ATOM 707 O O . VAL A 1 93 ? -12.021 -4.793 8.475 1.00 86.94 93 VAL A O 1
ATOM 710 N N . PRO A 1 94 ? -12.511 -3.063 7.097 1.00 89.12 94 PRO A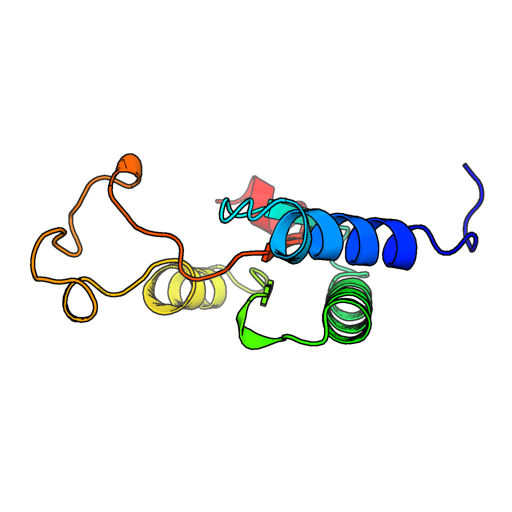 N 1
ATOM 711 C CA . PRO A 1 94 ? -11.156 -2.897 6.596 1.00 89.12 94 PRO A CA 1
ATOM 712 C C . PRO A 1 94 ? -10.204 -2.520 7.728 1.00 89.12 94 PRO A C 1
ATOM 714 O O . PRO A 1 94 ? -10.542 -1.678 8.561 1.00 89.12 94 PRO A O 1
ATOM 717 N N . LYS A 1 95 ? -9.028 -3.145 7.754 1.00 89.69 95 LYS A N 1
ATOM 718 C CA . LYS A 1 95 ? -7.941 -2.768 8.661 1.00 89.69 95 LYS A CA 1
ATOM 719 C C . LYS A 1 95 ? -7.121 -1.579 8.123 1.00 89.69 95 LYS A C 1
ATOM 721 O O . LYS A 1 95 ? -6.917 -0.652 8.900 1.00 89.69 95 LYS A O 1
ATOM 726 N N . PRO A 1 96 ? -6.676 -1.555 6.848 1.00 91.50 96 PRO A N 1
ATOM 727 C CA . PRO A 1 96 ? -5.885 -0.447 6.329 1.00 91.50 96 PRO A CA 1
ATOM 728 C C . PRO A 1 96 ? -6.766 0.688 5.802 1.00 91.50 96 PRO A C 1
ATOM 730 O O . PRO A 1 96 ? -7.896 0.475 5.348 1.00 91.50 96 PRO A O 1
ATOM 733 N N . LEU A 1 97 ? -6.207 1.895 5.802 1.00 90.31 97 LEU A N 1
ATOM 734 C CA . LEU A 1 97 ? -6.802 3.075 5.173 1.00 90.31 97 LEU A CA 1
ATOM 735 C C . LEU A 1 97 ? -6.320 3.245 3.730 1.00 90.31 97 LEU A C 1
ATOM 737 O O . LEU A 1 97 ? -7.039 3.815 2.911 1.00 90.31 97 LEU A O 1
ATOM 741 N N . ILE A 1 98 ? -5.134 2.736 3.399 1.00 92.88 98 ILE A N 1
ATOM 742 C CA . ILE A 1 98 ? -4.572 2.775 2.050 1.00 92.88 98 ILE A CA 1
ATOM 743 C C . ILE A 1 98 ? -4.129 1.366 1.658 1.00 92.88 98 ILE A C 1
ATOM 745 O O . ILE A 1 98 ? -3.371 0.722 2.378 1.00 92.88 98 ILE A O 1
ATOM 749 N N . VAL A 1 99 ? -4.580 0.901 0.495 1.00 95.44 99 VAL A N 1
ATOM 750 C CA . VAL A 1 99 ? -4.075 -0.323 -0.139 1.00 95.44 99 VAL A CA 1
ATOM 751 C C . VAL A 1 99 ? -3.299 0.076 -1.385 1.00 95.44 99 VAL A C 1
ATOM 753 O O . VAL A 1 99 ? -3.872 0.655 -2.309 1.00 95.44 99 VAL A O 1
ATOM 756 N N . LEU A 1 100 ? -2.004 -0.226 -1.411 1.00 96.19 100 LEU A N 1
ATOM 757 C CA . LEU A 1 100 ? -1.138 -0.024 -2.570 1.00 96.19 100 LEU A CA 1
ATOM 758 C C . LEU A 1 100 ? -0.997 -1.344 -3.326 1.00 96.19 100 LEU A C 1
ATOM 760 O O . LEU A 1 100 ? -0.611 -2.353 -2.745 1.00 96.19 100 LEU A O 1
ATOM 764 N N . THR A 1 101 ? -1.295 -1.357 -4.621 1.00 97.88 101 THR A N 1
ATOM 765 C CA . THR A 1 101 ? -1.195 -2.569 -5.441 1.00 97.88 101 THR A CA 1
ATOM 766 C C . THR A 1 101 ? -0.711 -2.270 -6.854 1.00 97.88 101 THR A C 1
ATOM 768 O O . THR A 1 101 ? -0.677 -1.117 -7.293 1.00 97.88 101 THR A O 1
ATOM 771 N N . SER A 1 102 ? -0.316 -3.320 -7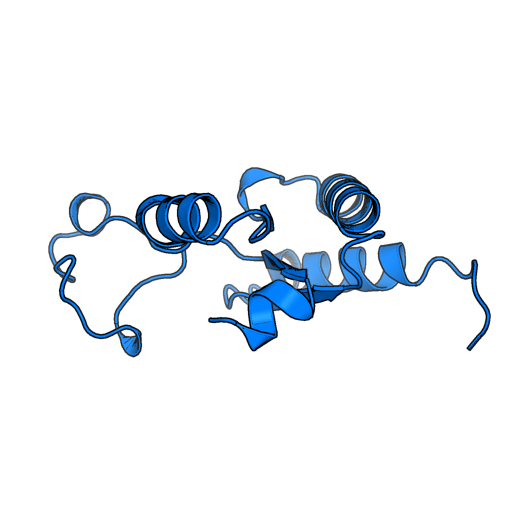.571 1.00 97.88 102 SER A N 1
ATOM 772 C CA . SER A 1 102 ? 0.062 -3.229 -8.975 1.00 97.88 102 SER A CA 1
ATOM 773 C C . SER A 1 102 ? -1.112 -3.507 -9.908 1.00 97.88 102 SER A C 1
ATOM 775 O O . SER A 1 102 ? -2.104 -4.128 -9.518 1.00 97.88 102 SER A O 1
ATOM 777 N N . TYR A 1 103 ? -1.005 -3.064 -11.164 1.00 97.06 103 TYR A N 1
ATOM 778 C CA . TYR A 1 103 ? -2.016 -3.367 -12.183 1.00 97.06 103 TYR A CA 1
ATOM 779 C C . TYR A 1 103 ? -2.198 -4.873 -12.377 1.00 97.06 103 TYR A C 1
ATOM 781 O O . TYR A 1 103 ? -3.317 -5.345 -12.564 1.00 97.06 103 TYR A O 1
ATOM 789 N N . GLU A 1 104 ? -1.103 -5.624 -12.319 1.00 94.88 104 GLU A N 1
ATOM 790 C CA . GLU A 1 104 ? -1.077 -7.067 -12.517 1.00 94.88 104 GLU A CA 1
ATOM 791 C C . GLU A 1 104 ? -1.767 -7.798 -11.365 1.00 94.88 104 GLU A C 1
ATOM 793 O O . GLU A 1 104 ? -2.583 -8.683 -11.614 1.00 94.88 104 GLU A O 1
ATOM 798 N N . ALA A 1 105 ? -1.478 -7.403 -10.120 1.00 95.25 105 ALA A N 1
ATOM 799 C CA . ALA A 1 105 ? -2.129 -7.970 -8.943 1.00 95.25 105 ALA A CA 1
ATOM 800 C C . ALA A 1 105 ? -3.637 -7.682 -8.955 1.00 95.25 105 ALA A C 1
ATOM 802 O O . ALA A 1 105 ? -4.428 -8.612 -8.811 1.00 95.25 105 ALA A O 1
ATOM 803 N N . MET A 1 106 ? -4.027 -6.432 -9.231 1.00 95.19 106 MET A N 1
ATOM 804 C CA . MET A 1 106 ? -5.434 -6.025 -9.329 1.00 95.19 106 MET A CA 1
ATOM 805 C C . MET A 1 106 ? -6.188 -6.764 -10.441 1.00 95.19 106 MET A C 1
ATOM 807 O O . MET A 1 106 ? -7.361 -7.067 -10.290 1.00 95.19 106 MET A O 1
ATOM 811 N N . ALA A 1 107 ? -5.550 -7.020 -11.583 1.00 94.75 107 ALA A N 1
ATOM 812 C CA . ALA A 1 107 ? -6.205 -7.723 -12.682 1.00 94.75 107 ALA A CA 1
ATOM 813 C C . ALA A 1 107 ? -6.371 -9.229 -12.419 1.00 94.75 107 ALA A C 1
ATOM 815 O O . ALA A 1 107 ? -7.189 -9.872 -13.075 1.00 94.75 107 ALA A O 1
ATOM 816 N N . SER A 1 108 ? -5.562 -9.797 -11.522 1.00 93.94 108 SER A N 1
ATOM 817 C CA . SER A 1 108 ? -5.545 -11.237 -11.253 1.00 93.94 108 SER A CA 1
ATOM 818 C C . SER A 1 108 ? -6.480 -11.696 -10.132 1.00 93.94 108 SER A C 1
ATOM 820 O O . SER A 1 108 ? -6.789 -12.887 -10.098 1.00 93.94 108 SER A O 1
ATOM 822 N N . ASP A 1 109 ? -6.922 -10.784 -9.261 1.00 90.44 109 ASP A N 1
ATOM 823 C CA . ASP A 1 109 ? -7.731 -11.064 -8.063 1.00 90.44 109 ASP A CA 1
ATOM 824 C C . ASP A 1 109 ? -9.076 -10.314 -8.107 1.00 90.44 109 ASP A C 1
ATOM 826 O O . ASP A 1 109 ? -10.100 -10.909 -7.693 1.00 90.44 109 ASP A O 1
#